Protein AF-A0A383F1E5-F1 (afdb_monomer_lite)

Organism: NCBI:txid408172

Sequence (112 aa):
MFRSKLTRFLKLVLFSGILLINIEIASAQLNGSGQAQLVEGRAIIVRQGKEMEIDLYPSDFKDQDLIQTFDKGKVNLTLNGGDLIFLAPNTEIRFEEKLEIKGSKRILNRTL

Foldseek 3Di:
DVVVVVVVVVVVVVVVVVVVVVVVVVVQQVPAFWWKAKPDAWKWKQDPNDTDTHYRDIDGHHAFIKIAAADQTKMWTQGPVRDIDIDGHGDIDTWHWDWDDDDPDIDIDIDD

Radius of gyration: 19.8 Å; chains: 1; bounding box: 59×30×43 Å

Structure (mmCIF, N/CA/C/O backbone):
data_AF-A0A383F1E5-F1
#
_entry.id   AF-A0A383F1E5-F1
#
loop_
_atom_site.group_PDB
_atom_site.id
_atom_site.type_symbol
_atom_site.label_atom_id
_atom_site.label_alt_id
_atom_site.label_comp_id
_atom_site.label_asym_id
_atom_site.label_entity_id
_atom_site.label_seq_id
_atom_site.pdbx_PDB_ins_code
_atom_site.Cartn_x
_atom_site.Cartn_y
_atom_site.Cartn_z
_atom_site.occupancy
_atom_site.B_iso_or_equiv
_atom_site.auth_seq_id
_atom_site.auth_comp_id
_atom_site.auth_asym_id
_atom_site.auth_atom_id
_atom_site.pdbx_PDB_model_num
ATOM 1 N N . MET A 1 1 ? 46.519 22.235 -28.579 1.00 55.72 1 MET A N 1
ATOM 2 C CA . MET A 1 1 ? 45.205 22.913 -28.432 1.00 55.72 1 MET A CA 1
ATOM 3 C C . MET A 1 1 ? 43.982 21.987 -28.574 1.00 55.72 1 MET A C 1
ATOM 5 O O . MET A 1 1 ? 42.935 22.313 -28.036 1.00 55.72 1 MET A O 1
ATOM 9 N N . PHE A 1 2 ? 44.088 20.829 -29.246 1.00 55.31 2 PHE A N 1
ATOM 10 C CA . PHE A 1 2 ? 42.962 19.895 -29.460 1.00 55.31 2 PHE A CA 1
ATOM 11 C C . PHE A 1 2 ? 42.566 19.064 -28.219 1.00 55.31 2 PHE A C 1
ATOM 13 O O . PHE A 1 2 ? 41.385 18.854 -27.956 1.00 55.31 2 PHE A O 1
ATOM 20 N N . ARG A 1 3 ? 43.548 18.643 -27.406 1.00 54.34 3 ARG A N 1
ATOM 21 C CA . ARG A 1 3 ? 43.322 17.779 -26.230 1.00 54.34 3 ARG A CA 1
ATOM 22 C C . ARG A 1 3 ? 42.491 18.434 -25.114 1.00 54.34 3 ARG A C 1
ATOM 24 O O . ARG A 1 3 ? 41.729 17.733 -24.461 1.00 54.34 3 ARG A O 1
ATOM 31 N N . SER A 1 4 ? 42.585 19.755 -24.916 1.00 59.72 4 SER A N 1
ATOM 32 C CA . SER A 1 4 ? 41.802 20.461 -23.881 1.00 59.72 4 SER A CA 1
ATOM 33 C C . SER A 1 4 ? 40.342 20.704 -24.279 1.00 59.72 4 SER A C 1
ATOM 35 O O . SER A 1 4 ? 39.473 20.792 -23.413 1.00 59.72 4 SER A O 1
ATOM 37 N N . LYS A 1 5 ? 40.052 20.790 -25.585 1.00 58.91 5 LYS A N 1
ATOM 38 C CA . LYS A 1 5 ? 38.676 20.866 -26.092 1.00 58.91 5 LYS A CA 1
ATOM 39 C C . LYS A 1 5 ? 37.975 19.515 -25.933 1.00 58.91 5 LYS A C 1
ATOM 41 O O . LYS A 1 5 ? 36.867 19.480 -25.412 1.00 58.91 5 LYS A O 1
ATOM 46 N N . LEU A 1 6 ? 38.647 18.411 -26.275 1.00 60.56 6 LEU A N 1
ATOM 47 C CA . LEU A 1 6 ? 38.090 17.057 -26.164 1.00 60.56 6 LEU A CA 1
ATOM 48 C C . LEU A 1 6 ? 37.729 16.674 -24.716 1.00 60.56 6 LEU A C 1
ATOM 50 O O . LEU A 1 6 ? 36.654 16.135 -24.473 1.00 60.56 6 LEU A O 1
ATOM 54 N N . THR A 1 7 ? 38.575 17.013 -23.738 1.00 66.50 7 THR A N 1
ATOM 55 C CA . THR A 1 7 ? 38.284 16.755 -22.315 1.00 66.50 7 THR A CA 1
ATOM 56 C C . THR A 1 7 ? 37.139 17.610 -21.773 1.00 66.50 7 THR A C 1
ATOM 58 O O . THR A 1 7 ? 36.394 17.148 -20.910 1.00 66.50 7 THR A O 1
ATOM 61 N N . ARG A 1 8 ? 36.946 18.831 -22.292 1.00 63.22 8 ARG A N 1
ATOM 62 C CA . ARG A 1 8 ? 35.768 19.661 -21.986 1.00 63.22 8 ARG A CA 1
ATOM 63 C C . ARG A 1 8 ? 34.476 19.052 -22.533 1.00 63.22 8 ARG A C 1
ATOM 65 O O . ARG A 1 8 ? 33.500 18.991 -21.794 1.00 63.22 8 ARG A O 1
ATOM 72 N N . PHE A 1 9 ? 34.483 18.563 -23.773 1.00 67.56 9 PHE A N 1
ATOM 73 C CA . PHE A 1 9 ? 33.324 17.883 -24.362 1.00 67.56 9 PHE A CA 1
ATOM 74 C C . PHE A 1 9 ? 32.973 16.596 -23.611 1.00 67.56 9 PHE A C 1
ATOM 76 O O . PHE A 1 9 ? 31.810 16.388 -23.280 1.00 67.56 9 PHE A O 1
ATOM 83 N N . LEU A 1 10 ? 33.969 15.780 -23.253 1.00 67.88 10 LEU A N 1
ATOM 84 C CA . LEU A 1 10 ? 33.740 14.543 -22.502 1.00 67.88 10 LEU A CA 1
ATOM 85 C C . LEU A 1 10 ? 33.116 14.811 -21.121 1.00 67.88 10 LEU A C 1
ATOM 87 O O . LEU A 1 10 ? 32.180 14.123 -20.727 1.00 67.88 10 LEU A O 1
ATOM 91 N N . LYS A 1 11 ? 33.579 15.852 -20.410 1.00 68.06 11 LYS A N 1
ATOM 92 C CA . LYS A 1 11 ? 32.974 16.285 -19.138 1.00 68.06 11 LYS A CA 1
ATOM 93 C C . LYS A 1 11 ? 31.525 16.739 -19.309 1.00 68.06 11 LYS A C 1
ATOM 95 O O . LYS A 1 11 ? 30.699 16.400 -18.471 1.00 68.06 11 LYS A O 1
ATOM 100 N N . LEU A 1 12 ? 31.217 17.470 -20.382 1.00 68.50 12 LEU A N 1
ATOM 101 C CA . LEU A 1 12 ? 29.858 17.935 -20.668 1.00 68.50 12 LEU A CA 1
ATOM 102 C C . LEU A 1 12 ? 28.905 16.756 -20.925 1.00 68.50 12 LEU A C 1
ATOM 104 O O . LEU A 1 12 ? 27.804 16.729 -20.384 1.00 68.50 12 LEU A O 1
ATOM 108 N N . VAL A 1 13 ? 29.358 15.756 -21.690 1.00 69.44 13 VAL A N 1
ATOM 109 C CA . VAL A 1 13 ? 28.582 14.539 -21.977 1.00 69.44 13 VAL A CA 1
ATOM 110 C C . VAL A 1 13 ? 28.340 13.733 -20.700 1.00 69.44 13 VAL A C 1
ATOM 112 O O . VAL A 1 13 ? 27.197 13.370 -20.428 1.00 69.44 13 VAL A O 1
ATOM 115 N N . LEU A 1 14 ? 29.366 13.524 -19.865 1.00 65.88 14 LEU A N 1
ATOM 116 C CA . LEU A 1 14 ? 29.202 12.843 -18.574 1.00 65.88 14 LEU A CA 1
ATOM 117 C C . LEU A 1 14 ? 28.219 13.575 -17.649 1.00 65.88 14 LEU A C 1
ATOM 119 O O . LEU A 1 14 ? 27.343 12.937 -17.071 1.00 65.88 14 LEU A O 1
ATOM 123 N N . PHE A 1 15 ? 28.320 14.904 -17.544 1.00 61.69 15 PHE A N 1
ATOM 124 C CA . PHE A 1 15 ? 27.382 15.697 -16.746 1.00 61.69 15 PHE A CA 1
ATOM 125 C C . PHE A 1 15 ? 25.950 15.613 -17.282 1.00 61.69 15 PHE A C 1
ATOM 127 O O . PHE A 1 15 ? 25.019 15.468 -16.495 1.00 61.69 15 PHE A O 1
ATOM 134 N N . SER A 1 16 ? 25.764 15.641 -18.606 1.00 61.62 16 SER A N 1
ATOM 135 C CA . SER A 1 16 ? 24.436 15.506 -19.216 1.00 61.62 16 SER A CA 1
ATOM 136 C C . SER A 1 16 ? 23.818 14.120 -18.992 1.00 61.62 16 SER A C 1
ATOM 138 O O . SER A 1 16 ? 22.626 14.023 -18.713 1.00 61.62 16 SER A O 1
ATOM 140 N N . GLY A 1 17 ? 24.628 13.055 -19.023 1.00 60.50 17 GLY A N 1
ATOM 141 C CA . GLY A 1 17 ? 24.170 11.694 -18.742 1.00 60.50 17 GLY A CA 1
ATOM 142 C C . GLY A 1 17 ? 23.723 11.512 -17.291 1.00 60.50 17 GLY A C 1
ATOM 143 O O . GLY A 1 17 ? 22.665 10.943 -17.043 1.00 60.50 17 GLY A O 1
ATOM 144 N N . ILE A 1 18 ? 24.481 12.056 -16.331 1.00 60.62 18 ILE A N 1
ATOM 145 C CA . ILE A 1 18 ? 24.109 12.030 -14.906 1.00 60.62 18 ILE A CA 1
ATOM 146 C C . ILE A 1 18 ? 22.834 12.853 -14.664 1.00 60.62 18 ILE A C 1
ATOM 148 O O . ILE A 1 18 ? 21.968 12.432 -13.898 1.00 60.62 18 ILE A O 1
ATOM 152 N N . LEU A 1 19 ? 22.680 14.002 -15.330 1.00 56.25 19 LEU A N 1
ATOM 153 C CA . LEU A 1 19 ? 21.497 14.854 -15.184 1.00 56.25 19 LEU A CA 1
ATOM 154 C C . LEU A 1 19 ? 20.214 14.140 -15.642 1.00 56.25 19 LEU A C 1
ATOM 156 O O . LEU A 1 19 ? 19.206 14.191 -14.943 1.00 56.25 19 LEU A O 1
ATOM 160 N N . LEU A 1 20 ? 20.265 13.431 -16.775 1.00 54.28 20 LEU A N 1
ATOM 161 C CA . LEU A 1 20 ? 19.113 12.702 -17.317 1.00 54.28 20 LEU A CA 1
ATOM 162 C C . LEU A 1 20 ? 18.647 11.564 -16.395 1.00 54.28 20 LEU A C 1
ATOM 164 O O . LEU A 1 20 ? 17.446 11.385 -16.222 1.00 54.28 20 LEU A O 1
ATOM 168 N N . ILE A 1 21 ? 19.576 10.850 -15.748 1.00 55.84 21 ILE A N 1
ATOM 169 C CA . ILE A 1 21 ? 19.245 9.769 -14.801 1.00 55.84 21 ILE A CA 1
ATOM 170 C C . ILE A 1 21 ? 18.500 10.320 -13.575 1.00 55.84 21 ILE A C 1
ATOM 172 O O . ILE A 1 21 ? 17.523 9.727 -13.126 1.00 55.84 21 ILE A O 1
ATOM 176 N N . ASN A 1 22 ? 18.921 11.474 -13.050 1.00 54.62 22 ASN A N 1
ATOM 177 C CA . ASN A 1 22 ? 18.288 12.070 -11.871 1.00 54.62 22 ASN A CA 1
ATOM 178 C C . ASN A 1 22 ? 16.877 12.613 -12.159 1.00 54.62 22 ASN A C 1
ATOM 180 O O . ASN A 1 22 ? 16.003 12.516 -11.301 1.00 54.62 22 ASN A O 1
ATOM 184 N N . ILE A 1 23 ? 16.636 13.149 -13.362 1.00 55.66 23 ILE A N 1
ATOM 185 C CA . ILE A 1 23 ? 15.309 13.642 -13.770 1.00 55.66 23 ILE A CA 1
ATOM 186 C C . ILE A 1 23 ? 14.295 12.493 -13.852 1.00 55.66 23 ILE A C 1
ATOM 188 O O . ILE A 1 23 ? 13.142 12.667 -13.471 1.00 55.66 23 ILE A O 1
ATOM 192 N N . GLU A 1 24 ? 14.713 11.315 -14.313 1.00 51.56 24 GLU A N 1
ATOM 193 C CA . GLU A 1 24 ? 13.840 10.138 -14.423 1.00 51.56 24 GLU A CA 1
ATOM 194 C C . GLU A 1 24 ? 13.513 9.509 -13.059 1.00 51.56 24 GLU A C 1
ATOM 196 O O . GLU A 1 24 ? 12.381 9.102 -12.812 1.00 51.56 24 GLU A O 1
ATOM 201 N N . ILE A 1 25 ? 14.477 9.479 -12.134 1.00 55.09 25 ILE A N 1
ATOM 202 C CA . ILE A 1 25 ? 14.223 9.041 -10.750 1.00 55.09 25 ILE A CA 1
ATOM 203 C C . ILE A 1 25 ? 13.233 10.002 -10.072 1.00 55.09 25 ILE A C 1
ATOM 205 O O . ILE A 1 25 ? 12.285 9.570 -9.417 1.00 55.09 25 ILE A O 1
ATOM 209 N N . ALA A 1 26 ? 13.397 11.308 -10.300 1.00 52.00 26 ALA A N 1
ATOM 210 C CA . ALA A 1 26 ? 12.458 12.314 -9.817 1.00 52.00 26 ALA A CA 1
ATOM 211 C C . ALA A 1 26 ? 11.072 12.207 -10.485 1.00 52.00 26 ALA A C 1
ATOM 213 O O . ALA A 1 26 ? 10.066 12.494 -9.839 1.00 52.00 26 ALA A O 1
ATOM 214 N N . SER A 1 27 ? 10.989 11.776 -11.752 1.00 50.84 27 SER A N 1
ATOM 215 C CA . SER A 1 27 ? 9.712 11.614 -12.460 1.00 50.84 27 SER A CA 1
ATOM 216 C C . SER A 1 27 ? 8.928 10.378 -12.004 1.00 50.84 27 SER A C 1
ATOM 218 O O . SER A 1 27 ? 7.705 10.458 -11.887 1.00 50.84 27 SER A O 1
ATOM 220 N N . ALA A 1 28 ? 9.606 9.280 -11.650 1.00 52.56 28 ALA A N 1
ATOM 221 C CA . ALA A 1 28 ? 8.981 8.125 -10.996 1.00 52.56 28 ALA A CA 1
ATOM 222 C C . ALA A 1 28 ? 8.390 8.507 -9.625 1.00 52.56 28 ALA A C 1
ATOM 224 O O . ALA A 1 28 ? 7.255 8.157 -9.314 1.00 52.56 28 ALA A O 1
ATOM 225 N N . GLN A 1 29 ? 9.095 9.345 -8.858 1.00 52.22 29 GLN A N 1
ATOM 226 C CA . GLN A 1 29 ? 8.552 9.962 -7.642 1.00 52.22 29 GLN A CA 1
ATOM 227 C C . GLN A 1 29 ? 7.378 10.921 -7.912 1.00 52.22 29 GLN A C 1
ATOM 229 O O . GLN A 1 29 ? 6.563 11.173 -7.019 1.00 52.22 29 GLN A O 1
ATOM 234 N N . LEU A 1 30 ? 7.267 11.497 -9.111 1.00 52.62 30 LEU A N 1
ATOM 235 C CA . LEU A 1 30 ? 6.214 12.459 -9.438 1.00 52.62 30 LEU A CA 1
ATOM 236 C C . LEU A 1 30 ? 4.896 11.784 -9.834 1.00 52.62 30 LEU A C 1
ATOM 238 O O . LEU A 1 30 ? 3.851 12.248 -9.382 1.00 52.62 30 LEU A O 1
ATOM 242 N N . ASN A 1 31 ? 4.945 10.691 -10.601 1.00 62.78 31 ASN A N 1
ATOM 243 C CA . ASN A 1 31 ? 3.775 10.123 -11.287 1.00 62.78 31 ASN A CA 1
ATOM 244 C C . ASN A 1 31 ? 2.944 9.113 -10.472 1.00 62.78 31 ASN A C 1
ATOM 246 O O . ASN A 1 31 ? 1.963 8.590 -10.994 1.00 62.78 31 ASN A O 1
ATOM 250 N N . GLY A 1 32 ? 3.302 8.855 -9.210 1.00 66.81 32 GLY A N 1
ATOM 251 C CA . GLY A 1 32 ? 2.646 7.813 -8.414 1.00 66.81 32 GLY A CA 1
ATOM 252 C C . GLY A 1 32 ? 3.086 6.415 -8.852 1.00 66.81 32 GLY A C 1
ATOM 253 O O . GLY A 1 32 ? 3.421 6.183 -10.012 1.00 66.81 32 GLY A O 1
ATOM 254 N N . SER A 1 33 ? 3.105 5.474 -7.918 1.00 84.75 33 SER A N 1
ATOM 255 C CA . SER A 1 33 ? 3.423 4.063 -8.173 1.00 84.75 33 SER A CA 1
ATOM 256 C C . SER A 1 33 ? 2.158 3.205 -8.314 1.00 84.75 33 SER A C 1
ATOM 258 O O . SER A 1 33 ? 2.193 2.089 -8.842 1.00 84.75 33 SER A O 1
ATOM 260 N N . GLY A 1 34 ? 1.021 3.757 -7.894 1.00 92.44 34 GLY A N 1
ATOM 261 C CA . GLY A 1 34 ? -0.308 3.184 -8.016 1.00 92.44 34 GLY A CA 1
ATOM 262 C C . GLY A 1 34 ? -1.319 3.9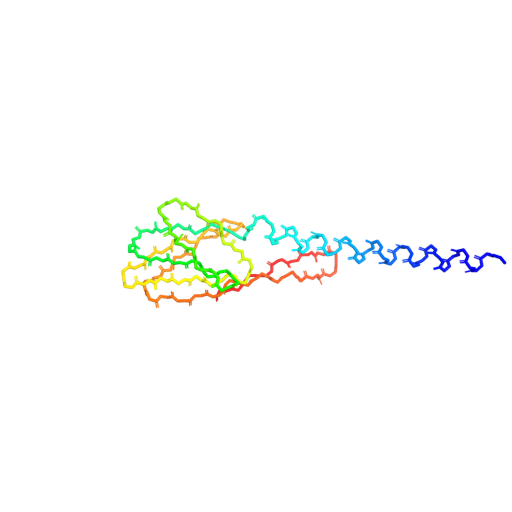73 -7.191 1.00 92.44 34 GLY A C 1
ATOM 263 O O . GLY A 1 34 ? -1.004 5.035 -6.651 1.00 92.44 34 GLY A O 1
ATOM 264 N N . GLN A 1 35 ? -2.527 3.430 -7.071 1.00 95.75 35 GLN A N 1
ATOM 265 C CA . GLN A 1 35 ? -3.625 4.033 -6.320 1.00 95.75 35 GLN A CA 1
ATOM 266 C C . GLN A 1 35 ? -4.057 3.157 -5.151 1.00 95.75 35 GLN A C 1
ATOM 268 O O . GLN A 1 35 ? -4.160 1.941 -5.291 1.00 95.75 35 GLN A O 1
ATOM 273 N N . ALA A 1 36 ? -4.341 3.781 -4.013 1.00 96.69 36 ALA A N 1
ATOM 274 C CA . ALA A 1 36 ? -4.923 3.159 -2.837 1.00 96.69 36 ALA A CA 1
ATOM 275 C C . ALA A 1 36 ? -6.360 3.645 -2.650 1.00 96.69 36 ALA A C 1
ATOM 277 O O . ALA A 1 36 ? -6.616 4.847 -2.673 1.00 96.69 36 ALA A O 1
ATOM 278 N N . GLN A 1 37 ? -7.289 2.718 -2.444 1.00 97.94 37 GLN A N 1
ATOM 279 C CA . GLN A 1 37 ? -8.696 3.018 -2.209 1.00 97.94 37 GLN A CA 1
ATOM 280 C C . GLN A 1 37 ? -9.188 2.283 -0.968 1.00 97.94 37 GLN A C 1
ATOM 282 O O . GLN A 1 37 ? -9.023 1.065 -0.848 1.00 97.94 37 GLN A O 1
ATOM 287 N N . LEU A 1 38 ? -9.824 3.015 -0.059 1.00 98.19 38 LEU A N 1
ATOM 288 C CA . LEU A 1 38 ? -10.451 2.438 1.117 1.00 98.19 38 LEU A CA 1
ATOM 289 C C . LEU A 1 38 ? -11.694 1.648 0.706 1.00 98.19 38 LEU A C 1
ATOM 291 O O . LEU A 1 38 ? -12.551 2.133 -0.030 1.00 98.19 38 LEU A O 1
ATOM 295 N N . VAL A 1 39 ? -11.799 0.432 1.224 1.00 97.56 39 VAL A N 1
ATOM 296 C CA . VAL A 1 39 ? -12.987 -0.417 1.096 1.00 97.56 39 VAL A CA 1
ATOM 297 C C . VAL A 1 39 ? -13.855 -0.294 2.346 1.00 97.56 39 VAL A C 1
ATOM 299 O O . VAL A 1 39 ? -15.074 -0.187 2.254 1.00 97.56 39 VAL A O 1
ATOM 302 N N . GLU A 1 40 ? -13.232 -0.311 3.523 1.00 97.38 40 GLU A N 1
ATOM 303 C CA . GLU A 1 40 ? -13.914 -0.253 4.817 1.00 97.38 40 GLU A CA 1
ATOM 304 C C . GLU A 1 40 ? -12.949 0.256 5.894 1.00 97.38 40 GLU A C 1
ATOM 306 O O . GLU A 1 40 ? -11.742 0.060 5.774 1.00 97.38 40 GLU A O 1
ATOM 311 N N . GLY A 1 41 ? -13.471 0.845 6.973 1.00 96.94 41 GLY A N 1
ATOM 312 C CA . GLY A 1 41 ? -12.705 1.155 8.182 1.00 96.94 41 GLY A CA 1
ATOM 313 C C . GLY A 1 41 ? -11.821 2.390 8.039 1.00 96.94 41 GLY A C 1
ATOM 314 O O . GLY A 1 41 ? -12.281 3.416 7.553 1.00 96.94 41 GLY A O 1
ATOM 315 N N . ARG A 1 42 ? -10.574 2.304 8.513 1.00 97.69 42 ARG A N 1
ATOM 316 C CA . ARG A 1 42 ? -9.592 3.394 8.459 1.00 97.69 42 ARG A CA 1
ATOM 317 C C . ARG A 1 42 ? -8.268 2.879 7.915 1.00 97.69 42 ARG A C 1
ATOM 319 O O . ARG A 1 42 ? -7.810 1.802 8.305 1.00 97.69 42 ARG A O 1
ATOM 326 N N . ALA A 1 43 ? -7.640 3.667 7.056 1.00 98.31 43 ALA A N 1
ATOM 327 C CA . ALA A 1 43 ? -6.298 3.409 6.568 1.00 98.31 43 ALA A CA 1
ATOM 328 C C . ALA A 1 43 ? -5.580 4.724 6.254 1.00 98.31 43 ALA A C 1
ATOM 330 O O . ALA A 1 43 ? -6.229 5.736 5.989 1.00 98.31 43 ALA A O 1
ATOM 331 N N . ILE A 1 44 ? -4.250 4.709 6.303 1.00 98.25 44 ILE A N 1
ATOM 332 C CA . ILE A 1 44 ? -3.416 5.874 6.011 1.00 98.25 44 ILE A CA 1
ATOM 333 C C . ILE A 1 44 ? -2.231 5.501 5.124 1.00 98.25 44 ILE A C 1
ATOM 335 O O . ILE A 1 44 ? -1.759 4.364 5.123 1.00 98.25 44 ILE A O 1
ATOM 339 N N . ILE A 1 45 ? -1.727 6.505 4.415 1.00 97.81 45 ILE A N 1
ATOM 340 C CA . ILE A 1 45 ? -0.399 6.521 3.813 1.00 97.81 45 ILE A CA 1
ATOM 341 C C . ILE A 1 45 ? 0.483 7.421 4.677 1.00 97.81 45 ILE A C 1
ATOM 343 O O . ILE A 1 45 ? 0.145 8.583 4.910 1.00 97.81 45 ILE A O 1
ATOM 347 N N . VAL A 1 46 ? 1.635 6.918 5.110 1.00 97.56 46 VAL A N 1
ATOM 348 C CA . VAL A 1 46 ? 2.685 7.718 5.740 1.00 97.56 46 VAL A CA 1
ATOM 349 C C . VAL A 1 46 ? 3.779 7.979 4.716 1.00 97.56 46 VAL A C 1
ATOM 351 O O . VAL A 1 46 ? 4.521 7.078 4.320 1.00 97.56 46 VAL A O 1
ATOM 354 N N . ARG A 1 47 ? 3.899 9.242 4.309 1.00 94.94 47 ARG A N 1
ATOM 355 C CA . ARG A 1 47 ? 4.897 9.717 3.349 1.00 94.94 47 ARG A CA 1
ATOM 356 C C . ARG A 1 47 ? 5.824 10.701 4.034 1.00 94.94 47 ARG A C 1
ATOM 358 O O . ARG A 1 47 ? 5.394 11.778 4.435 1.00 94.94 47 ARG A O 1
ATOM 365 N N . GLN A 1 48 ? 7.101 10.342 4.165 1.00 92.00 48 GLN A N 1
ATOM 366 C CA . GLN A 1 48 ? 8.116 11.207 4.791 1.00 92.00 48 GLN A CA 1
ATOM 367 C C . GLN A 1 48 ? 7.689 11.709 6.190 1.00 92.00 48 GLN A C 1
ATOM 369 O O . GLN A 1 48 ? 7.898 12.866 6.542 1.00 92.00 48 GLN A O 1
ATOM 374 N N . GLY A 1 49 ? 7.044 10.838 6.974 1.00 92.94 49 GLY A N 1
ATOM 375 C CA . GLY A 1 49 ? 6.538 11.159 8.315 1.00 92.94 49 GLY A CA 1
ATOM 376 C C . GLY A 1 49 ? 5.220 11.940 8.346 1.00 92.94 49 GLY A C 1
ATOM 377 O O . GLY A 1 49 ? 4.717 12.217 9.430 1.00 92.94 49 GLY A O 1
ATOM 378 N N . LYS A 1 50 ? 4.640 12.284 7.191 1.00 96.12 50 LYS A N 1
ATOM 379 C CA . LYS A 1 50 ? 3.308 12.885 7.101 1.00 96.12 50 LYS A CA 1
ATOM 380 C C . LYS A 1 50 ? 2.256 11.809 6.861 1.00 96.12 50 LYS A C 1
ATOM 382 O O . LYS A 1 50 ? 2.340 11.076 5.879 1.00 96.12 50 LYS A O 1
ATOM 387 N N . GLU A 1 51 ? 1.250 11.776 7.723 1.00 97.31 51 GLU A N 1
ATOM 388 C CA . GLU A 1 51 ? 0.076 10.919 7.570 1.00 97.31 51 GLU A CA 1
ATOM 389 C C . GLU A 1 51 ? -0.943 11.551 6.612 1.00 97.31 51 GLU A C 1
ATOM 391 O O . GLU A 1 51 ? -1.185 12.763 6.633 1.00 97.31 51 GLU A O 1
ATOM 396 N N . MET A 1 52 ? -1.533 10.722 5.759 1.00 97.12 52 MET A N 1
ATOM 397 C CA . MET A 1 52 ? -2.604 11.075 4.831 1.00 97.12 52 MET A CA 1
ATOM 398 C C . MET A 1 52 ? -3.659 9.973 4.898 1.00 97.12 52 MET A C 1
ATOM 400 O O . MET A 1 52 ? -3.309 8.804 4.753 1.00 97.12 52 MET A O 1
ATOM 404 N N . GLU A 1 53 ? -4.926 10.315 5.119 1.00 97.19 53 GLU A N 1
ATOM 405 C CA . GLU A 1 53 ? -5.991 9.308 5.126 1.00 97.19 53 GLU A CA 1
ATOM 406 C C . GLU A 1 53 ? -6.234 8.750 3.720 1.00 97.19 53 GLU A C 1
ATOM 408 O O . GLU A 1 53 ? -6.091 9.446 2.710 1.00 97.19 53 GLU A O 1
ATOM 413 N N . ILE A 1 54 ? -6.541 7.456 3.666 1.00 97.19 54 ILE A N 1
ATOM 414 C CA . ILE A 1 54 ? -7.016 6.790 2.458 1.00 97.19 54 ILE A CA 1
ATOM 415 C C . ILE A 1 54 ? -8.529 6.732 2.574 1.00 97.19 54 ILE A C 1
ATOM 417 O O . ILE A 1 54 ? -9.054 6.105 3.493 1.00 97.19 54 ILE A O 1
ATOM 421 N N . ASP A 1 55 ? -9.203 7.336 1.605 1.00 95.62 55 ASP A N 1
ATOM 422 C CA . ASP A 1 55 ? -10.655 7.436 1.574 1.00 95.62 55 ASP A CA 1
ATOM 423 C C . ASP A 1 55 ? -11.246 6.542 0.476 1.00 95.62 55 ASP A C 1
ATOM 425 O O . ASP A 1 55 ? -10.553 5.798 -0.224 1.00 95.62 55 ASP A O 1
ATOM 429 N N . LEU A 1 56 ? -12.568 6.624 0.306 1.00 95.12 56 LEU A N 1
ATOM 430 C CA . LEU A 1 56 ? -13.300 5.945 -0.768 1.00 95.12 56 LEU A CA 1
ATOM 431 C C . LEU A 1 56 ? -12.865 6.402 -2.169 1.00 95.12 56 LEU A C 1
ATOM 433 O O . LEU A 1 56 ? -13.096 5.687 -3.145 1.00 95.12 56 LEU A O 1
ATOM 437 N N . TYR A 1 57 ? -12.267 7.589 -2.285 1.00 94.81 57 TYR A N 1
ATOM 438 C CA . TYR A 1 57 ? -11.695 8.082 -3.534 1.00 94.81 57 TYR A CA 1
ATOM 439 C C . TYR A 1 57 ? -10.234 7.632 -3.642 1.00 94.81 57 TYR A C 1
ATOM 441 O O . TYR A 1 57 ? -9.485 7.824 -2.683 1.00 94.81 57 TYR A O 1
ATOM 449 N N . PRO A 1 58 ? -9.816 7.045 -4.780 1.00 93.19 58 PRO A N 1
ATOM 450 C CA . PRO A 1 58 ? -8.447 6.577 -4.947 1.00 93.19 58 PRO A CA 1
ATOM 451 C C . PRO A 1 58 ? -7.419 7.698 -4.750 1.00 93.19 58 PRO A C 1
ATOM 453 O O . PRO A 1 58 ? -7.546 8.773 -5.336 1.00 93.19 58 PRO A O 1
ATOM 456 N N . SER A 1 59 ? -6.385 7.409 -3.962 1.00 92.44 59 SER A N 1
ATOM 457 C CA . SER A 1 59 ? -5.261 8.303 -3.676 1.00 92.44 59 SER A CA 1
ATOM 458 C C . SER A 1 59 ? -3.952 7.685 -4.147 1.00 92.44 59 SER A C 1
ATOM 460 O O . SER A 1 59 ? -3.711 6.498 -3.934 1.00 92.44 59 SER A O 1
ATOM 462 N N . ASP A 1 60 ? -3.073 8.485 -4.746 1.00 94.00 60 ASP A N 1
ATOM 463 C CA . ASP A 1 60 ? -1.798 7.978 -5.254 1.00 94.00 60 ASP A CA 1
ATOM 464 C C . ASP A 1 60 ? -0.812 7.671 -4.112 1.00 94.00 60 ASP A C 1
ATOM 466 O O . ASP A 1 60 ? -0.439 8.559 -3.328 1.00 94.00 60 ASP A O 1
ATOM 470 N N . PHE A 1 61 ? -0.308 6.436 -4.077 1.00 93.31 61 PHE A N 1
ATOM 471 C CA . PHE A 1 61 ? 0.871 6.073 -3.288 1.00 93.31 61 PHE A CA 1
ATOM 472 C C . PHE A 1 61 ? 2.125 6.079 -4.175 1.00 93.31 61 PHE A C 1
ATOM 474 O O . PHE A 1 61 ? 2.046 6.051 -5.404 1.00 93.31 61 PHE A O 1
ATOM 481 N N . LYS A 1 62 ? 3.297 6.182 -3.556 1.00 92.50 62 LYS A N 1
ATOM 482 C CA . LYS A 1 62 ? 4.600 6.375 -4.202 1.00 92.50 62 LYS A CA 1
ATOM 483 C C . LYS A 1 62 ? 5.638 5.434 -3.609 1.00 92.50 62 LYS A C 1
ATOM 485 O O . LYS A 1 62 ? 5.435 4.872 -2.536 1.00 92.50 62 LYS A O 1
ATOM 490 N N . ASP A 1 63 ? 6.771 5.318 -4.291 1.00 89.88 63 ASP A N 1
ATOM 491 C CA . ASP A 1 63 ? 7.969 4.696 -3.733 1.00 89.88 63 ASP A CA 1
ATOM 492 C C . ASP A 1 63 ? 8.263 5.224 -2.317 1.00 89.88 63 ASP A C 1
ATOM 494 O O . ASP A 1 63 ? 8.206 6.432 -2.064 1.00 89.88 63 ASP A O 1
ATOM 498 N N . GLN A 1 64 ? 8.587 4.297 -1.415 1.00 91.88 64 GLN A N 1
ATOM 499 C CA . GLN A 1 64 ? 8.873 4.497 0.008 1.00 91.88 64 GLN A CA 1
ATOM 500 C C . GLN A 1 64 ? 7.685 4.854 0.905 1.00 91.88 64 GLN A C 1
ATOM 502 O O . GLN A 1 64 ? 7.883 5.045 2.112 1.00 91.88 64 GLN A O 1
ATOM 507 N N . ASP A 1 65 ? 6.468 4.925 0.369 1.00 95.50 65 ASP A N 1
ATOM 508 C CA . ASP A 1 65 ? 5.285 5.108 1.199 1.00 95.50 65 ASP A CA 1
ATOM 509 C C . ASP A 1 65 ? 5.044 3.888 2.096 1.00 95.50 65 ASP A C 1
ATOM 511 O O . ASP A 1 65 ? 5.168 2.732 1.684 1.00 95.50 65 ASP A O 1
ATOM 515 N N . LEU A 1 66 ? 4.658 4.166 3.339 1.00 96.94 66 LEU A N 1
ATOM 516 C CA . LEU A 1 66 ? 4.146 3.170 4.270 1.00 96.94 66 LEU A CA 1
ATOM 517 C C . LEU A 1 66 ? 2.619 3.216 4.223 1.00 96.94 66 LEU A C 1
ATOM 519 O O . LEU A 1 66 ? 2.036 4.286 4.374 1.00 96.94 66 LEU A O 1
ATOM 523 N N . ILE A 1 67 ? 1.969 2.077 4.027 1.00 97.50 67 ILE A N 1
ATOM 524 C CA . ILE A 1 67 ? 0.511 1.974 3.974 1.00 97.50 67 ILE A CA 1
ATOM 525 C C . ILE A 1 67 ? 0.057 1.152 5.170 1.00 97.50 67 ILE A C 1
ATOM 527 O O . ILE A 1 67 ? 0.519 0.029 5.369 1.00 97.50 67 ILE A O 1
ATOM 531 N N . GLN A 1 68 ? -0.845 1.719 5.965 1.00 98.25 68 GLN A N 1
ATOM 532 C CA . GLN A 1 68 ? -1.335 1.116 7.199 1.00 98.25 68 GLN A CA 1
ATOM 533 C C . GLN A 1 68 ? -2.856 1.052 7.193 1.00 98.25 68 GLN A C 1
ATOM 535 O O . GLN A 1 68 ? -3.535 2.005 6.821 1.00 98.25 68 GLN A O 1
ATOM 540 N N . THR A 1 69 ? -3.394 -0.069 7.651 1.00 98.38 69 THR A N 1
ATOM 541 C CA . THR A 1 69 ? -4.828 -0.286 7.866 1.00 98.38 69 THR A CA 1
ATOM 542 C C . THR A 1 69 ? -5.077 -0.534 9.351 1.00 98.38 69 THR A C 1
ATOM 544 O O . THR A 1 69 ? -4.273 -1.189 10.011 1.00 98.38 69 THR A O 1
ATOM 547 N N . PHE A 1 70 ? -6.192 -0.040 9.888 1.00 97.62 70 PHE A N 1
ATOM 548 C CA . PHE A 1 70 ? -6.492 -0.101 11.325 1.00 97.62 70 PHE A CA 1
ATOM 549 C C . PHE A 1 70 ? -7.859 -0.719 11.588 1.00 97.62 70 PHE A C 1
ATOM 551 O O . PHE A 1 70 ? -8.800 -0.463 10.841 1.00 97.62 70 PHE A O 1
ATOM 558 N N . ASP A 1 71 ? -7.999 -1.469 12.681 1.00 95.50 71 ASP A N 1
ATOM 559 C CA . ASP A 1 71 ? -9.258 -2.052 13.161 1.00 95.50 71 ASP A CA 1
ATOM 560 C C . ASP A 1 71 ? -9.952 -2.951 12.126 1.00 95.50 71 ASP A C 1
ATOM 562 O O . ASP A 1 71 ? -9.646 -4.136 12.023 1.00 95.50 71 ASP A O 1
ATOM 566 N N . LYS A 1 72 ? -10.902 -2.385 11.367 1.00 96.88 72 LYS A N 1
ATOM 567 C CA . LYS A 1 72 ? -11.646 -3.017 10.261 1.00 96.88 72 LYS A CA 1
ATOM 568 C C . LYS A 1 72 ? -11.194 -2.520 8.880 1.00 96.88 72 LYS A C 1
ATOM 570 O O . LYS A 1 72 ? -11.835 -2.830 7.881 1.00 96.88 72 LYS A O 1
ATOM 575 N N . GLY A 1 73 ? -10.119 -1.736 8.851 1.00 97.81 73 GLY A N 1
ATOM 576 C CA . GLY A 1 73 ? -9.503 -1.100 7.696 1.00 97.81 73 GLY A CA 1
ATOM 577 C C . GLY A 1 73 ? -9.205 -2.091 6.586 1.00 97.81 73 GLY A C 1
ATOM 578 O O . GLY A 1 73 ? -8.528 -3.083 6.814 1.00 97.81 73 GLY A O 1
ATOM 579 N N . LYS A 1 74 ? -9.693 -1.836 5.380 1.00 98.19 74 LYS A N 1
ATOM 580 C CA . LYS A 1 74 ? -9.421 -2.651 4.195 1.00 98.19 74 LYS A CA 1
ATOM 581 C C . LYS A 1 74 ? -9.106 -1.723 3.044 1.00 98.19 74 LYS A C 1
ATOM 583 O O . LYS A 1 74 ? -9.828 -0.746 2.842 1.00 98.19 74 LYS A O 1
ATOM 588 N N . VAL A 1 75 ? -8.060 -2.029 2.289 1.00 98.31 75 VAL A N 1
ATOM 589 C CA . VAL A 1 75 ? -7.603 -1.180 1.182 1.00 98.31 75 VAL A CA 1
ATOM 590 C C . VAL A 1 75 ? -7.362 -2.023 -0.057 1.00 98.31 75 VAL A C 1
ATOM 592 O O . VAL A 1 75 ? -6.729 -3.072 0.016 1.00 98.31 75 VAL A O 1
ATOM 595 N N . ASN A 1 76 ? -7.834 -1.533 -1.198 1.00 97.88 76 ASN A N 1
ATOM 596 C CA . ASN A 1 76 ? -7.415 -2.008 -2.509 1.00 97.88 76 ASN A CA 1
ATOM 597 C C . ASN A 1 76 ? -6.256 -1.144 -3.001 1.00 97.88 76 ASN A C 1
ATOM 599 O O . ASN A 1 76 ? -6.398 0.074 -3.108 1.00 97.88 76 ASN A O 1
ATOM 603 N N . LEU A 1 77 ? -5.134 -1.771 -3.337 1.00 96.56 77 LEU A N 1
ATOM 604 C CA . LEU A 1 77 ? -4.036 -1.142 -4.059 1.00 96.56 77 LEU A CA 1
ATOM 605 C C . LEU A 1 77 ? -4.075 -1.580 -5.516 1.00 96.56 77 LEU A C 1
ATOM 607 O O . LEU A 1 77 ? -4.079 -2.773 -5.800 1.00 96.56 77 LEU A O 1
ATOM 611 N N . THR A 1 78 ? -4.065 -0.620 -6.431 1.00 95.50 78 THR A N 1
ATOM 612 C CA . THR A 1 78 ? -3.909 -0.857 -7.868 1.00 95.50 78 THR A CA 1
ATOM 613 C C . THR A 1 78 ? -2.536 -0.353 -8.287 1.00 95.50 78 THR A C 1
ATOM 615 O O . THR A 1 78 ? -2.298 0.853 -8.262 1.00 95.50 78 THR A O 1
ATOM 618 N N . LEU A 1 79 ? -1.618 -1.253 -8.646 1.00 91.69 79 LEU A N 1
ATOM 619 C CA . LEU A 1 79 ? -0.277 -0.878 -9.103 1.00 91.69 79 LEU A CA 1
ATOM 620 C C . LEU A 1 79 ? -0.324 -0.309 -10.524 1.00 91.69 79 LEU A C 1
ATOM 622 O O . LEU A 1 79 ? -1.133 -0.732 -11.356 1.00 91.69 79 LEU A O 1
ATOM 626 N N . ASN A 1 80 ? 0.631 0.562 -10.853 1.00 85.31 80 ASN A N 1
ATOM 627 C CA . ASN A 1 80 ? 0.870 0.996 -12.229 1.00 85.31 80 ASN A CA 1
ATOM 628 C C . ASN A 1 80 ? 1.361 -0.190 -13.080 1.00 85.31 80 ASN A C 1
ATOM 630 O O . ASN A 1 80 ? 2.546 -0.513 -13.147 1.00 85.31 80 ASN A O 1
ATOM 634 N N . GLY A 1 81 ? 0.424 -0.898 -13.694 1.00 82.94 81 GLY A N 1
ATOM 635 C CA . GLY A 1 81 ? 0.631 -2.214 -14.304 1.00 82.94 81 GLY A CA 1
ATOM 636 C C . GLY A 1 81 ? -0.643 -3.058 -14.306 1.00 82.94 81 GLY A C 1
ATOM 637 O O . GLY A 1 81 ? -0.746 -3.985 -15.101 1.00 82.94 81 GLY A O 1
ATOM 638 N N . GLY A 1 82 ? -1.628 -2.682 -13.482 1.00 86.25 82 GLY A N 1
ATOM 639 C CA . GLY A 1 82 ? -2.949 -3.307 -13.415 1.00 86.25 82 GLY A CA 1
ATOM 640 C C . GLY A 1 82 ? -3.086 -4.352 -12.310 1.00 86.25 82 GLY A C 1
ATOM 641 O O . GLY A 1 82 ? -4.194 -4.827 -12.074 1.00 86.25 82 GLY A O 1
ATOM 642 N N . ASP A 1 83 ? -1.995 -4.687 -11.618 1.00 89.88 83 ASP A N 1
ATOM 643 C CA . ASP A 1 83 ? -2.033 -5.619 -10.494 1.00 89.88 83 ASP A CA 1
ATOM 644 C C . ASP A 1 83 ? -2.859 -5.034 -9.344 1.00 89.88 83 ASP A C 1
ATOM 646 O O . ASP A 1 83 ? -2.675 -3.877 -8.956 1.00 89.88 83 ASP A O 1
ATOM 650 N N . LEU A 1 84 ? -3.751 -5.855 -8.791 1.00 94.50 84 LEU A N 1
ATOM 651 C CA . LEU A 1 84 ? -4.609 -5.502 -7.668 1.00 94.50 84 LEU A CA 1
ATOM 652 C C . LEU A 1 84 ? -4.170 -6.276 -6.423 1.00 94.50 84 LEU A C 1
ATOM 654 O O . LEU A 1 84 ? -4.076 -7.504 -6.451 1.00 94.50 84 LEU A O 1
ATOM 658 N N . ILE A 1 85 ? -3.942 -5.568 -5.322 1.00 94.81 85 ILE A N 1
ATOM 659 C CA . ILE A 1 85 ? -3.589 -6.143 -4.022 1.00 94.81 85 ILE A CA 1
ATOM 660 C C . ILE A 1 85 ? -4.623 -5.701 -2.999 1.00 94.81 85 ILE A C 1
ATOM 662 O O . ILE A 1 85 ? -4.987 -4.529 -2.934 1.00 94.81 85 ILE A O 1
ATOM 666 N N . PHE A 1 86 ? -5.073 -6.637 -2.173 1.00 97.12 86 PHE A N 1
ATOM 667 C CA . PHE A 1 86 ? -5.990 -6.359 -1.079 1.00 97.12 86 PHE A CA 1
ATOM 668 C C . PHE A 1 86 ? -5.241 -6.388 0.253 1.00 97.12 86 PHE A C 1
ATOM 670 O O . PHE A 1 86 ? -4.639 -7.403 0.606 1.00 97.12 86 PHE A O 1
ATOM 677 N N . LEU A 1 87 ? -5.307 -5.290 1.003 1.00 97.62 87 LEU A N 1
ATOM 678 C CA . LEU A 1 87 ? -4.784 -5.206 2.361 1.00 97.62 87 LEU A CA 1
ATOM 679 C C . LEU A 1 87 ? -5.897 -5.512 3.361 1.00 97.62 87 LEU A C 1
ATOM 681 O O . LEU A 1 87 ? -6.937 -4.847 3.383 1.00 97.62 87 LEU A O 1
ATOM 685 N N . ALA A 1 88 ? -5.654 -6.524 4.191 1.00 98.00 88 ALA A N 1
ATOM 686 C CA . ALA A 1 88 ? -6.528 -6.903 5.291 1.00 98.00 88 ALA A CA 1
ATOM 687 C C . ALA A 1 88 ? -6.376 -5.934 6.480 1.00 98.00 88 ALA A C 1
ATOM 689 O O . ALA A 1 88 ? -5.384 -5.211 6.541 1.00 98.00 88 ALA A O 1
ATOM 690 N N . PRO A 1 89 ? -7.296 -5.945 7.459 1.00 98.38 89 PRO A N 1
ATOM 691 C CA . PRO A 1 89 ? -7.174 -5.082 8.629 1.00 98.38 89 PRO A CA 1
ATOM 692 C C . PRO A 1 89 ? -5.931 -5.344 9.477 1.00 98.38 89 PRO A C 1
ATOM 694 O 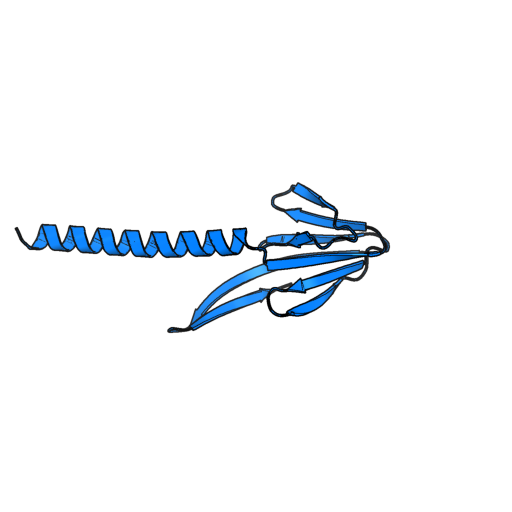O . PRO A 1 89 ? -5.489 -6.486 9.594 1.00 98.38 89 PRO A O 1
ATOM 697 N N . ASN A 1 90 ? -5.425 -4.287 1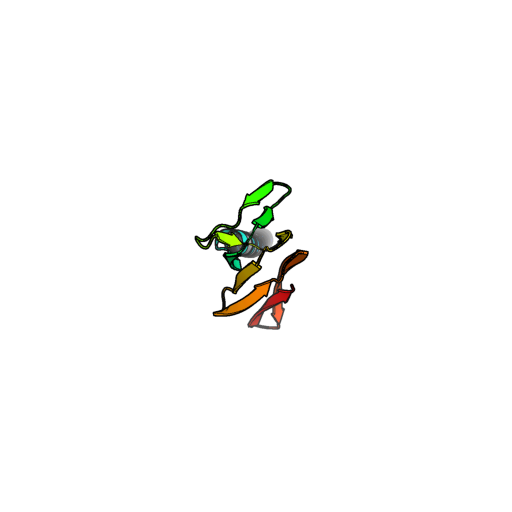0.121 1.00 97.69 90 ASN A N 1
ATOM 698 C CA . ASN A 1 90 ? -4.217 -4.301 10.960 1.00 97.69 90 ASN A CA 1
ATOM 699 C C . ASN A 1 90 ? -2.956 -4.735 10.198 1.00 97.69 90 ASN A C 1
ATOM 701 O O . ASN A 1 90 ? -2.073 -5.391 10.746 1.00 97.69 90 ASN A O 1
ATOM 705 N N . THR A 1 91 ? -2.894 -4.364 8.922 1.00 97.69 91 THR A N 1
ATOM 706 C CA . THR A 1 91 ? -1.743 -4.576 8.045 1.00 97.69 91 THR A CA 1
ATOM 707 C C . THR A 1 91 ? -0.932 -3.295 7.919 1.00 97.69 91 THR A C 1
ATOM 709 O O . THR A 1 91 ? -1.501 -2.214 7.753 1.00 97.69 91 THR A O 1
ATOM 712 N N . GLU A 1 92 ? 0.388 -3.447 7.918 1.00 97.31 92 GLU A N 1
ATOM 713 C CA . GLU A 1 92 ? 1.367 -2.425 7.566 1.00 97.31 92 GLU A CA 1
ATOM 714 C C . GLU A 1 92 ? 2.260 -2.977 6.452 1.00 97.31 92 GLU A C 1
ATOM 716 O O . GLU A 1 92 ? 2.798 -4.076 6.589 1.00 97.31 92 GLU A O 1
ATOM 721 N N . ILE A 1 93 ? 2.414 -2.227 5.361 1.00 95.69 93 ILE A N 1
ATOM 722 C CA . ILE A 1 93 ? 3.346 -2.559 4.276 1.00 95.69 93 ILE A CA 1
ATOM 723 C C . ILE A 1 93 ? 4.139 -1.330 3.845 1.00 95.69 93 ILE A C 1
ATOM 725 O O . ILE A 1 93 ? 3.632 -0.206 3.876 1.00 95.69 93 ILE A O 1
ATOM 729 N N . ARG A 1 94 ? 5.377 -1.541 3.399 1.00 94.94 94 ARG A N 1
ATOM 730 C CA . ARG A 1 94 ? 6.203 -0.497 2.790 1.00 94.94 94 ARG A CA 1
ATOM 731 C C . ARG A 1 94 ? 6.314 -0.782 1.306 1.00 94.94 94 ARG A C 1
ATOM 733 O O . ARG A 1 94 ? 6.809 -1.831 0.915 1.00 94.94 94 ARG A O 1
ATOM 740 N N . PHE A 1 95 ? 5.884 0.169 0.492 1.00 92.88 95 PHE A N 1
ATOM 741 C CA . PHE A 1 95 ? 6.010 0.041 -0.946 1.00 92.88 95 PHE A CA 1
ATOM 742 C C . PHE A 1 95 ? 7.409 0.469 -1.397 1.00 92.88 95 PHE A C 1
ATOM 744 O O . PHE A 1 95 ? 7.847 1.581 -1.097 1.00 92.88 95 PHE A O 1
ATOM 751 N N . GLU A 1 96 ? 8.098 -0.393 -2.142 1.00 90.19 96 GLU A N 1
ATOM 752 C CA . GLU A 1 96 ? 9.418 -0.093 -2.698 1.00 90.19 96 GLU A CA 1
ATOM 753 C C . GLU A 1 96 ? 9.467 -0.365 -4.203 1.00 90.19 96 GLU A C 1
ATOM 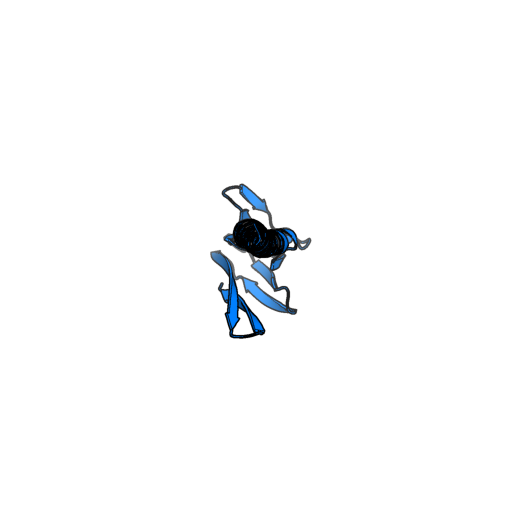755 O O . GLU A 1 96 ? 9.133 -1.457 -4.673 1.00 90.19 96 GLU A O 1
ATOM 760 N N . GLU A 1 97 ? 9.953 0.618 -4.958 1.00 85.56 97 GLU A N 1
ATOM 761 C CA . GLU A 1 97 ? 10.214 0.520 -6.390 1.00 85.56 97 GLU A CA 1
ATOM 762 C C . GLU A 1 97 ? 11.712 0.602 -6.675 1.00 85.56 97 GLU A C 1
ATOM 764 O O . GLU A 1 97 ? 12.384 1.597 -6.408 1.00 85.56 97 GLU A O 1
ATOM 769 N N . LYS A 1 98 ? 12.255 -0.455 -7.283 1.00 82.69 98 LYS A N 1
ATOM 770 C CA . LYS A 1 98 ? 13.666 -0.525 -7.654 1.00 82.69 98 LYS A CA 1
ATOM 771 C C . LYS A 1 98 ? 13.822 -0.636 -9.159 1.00 82.69 98 LYS A C 1
ATOM 773 O O . LYS A 1 98 ? 13.531 -1.673 -9.759 1.00 82.69 98 LYS A O 1
ATOM 778 N N . LEU A 1 99 ? 14.360 0.422 -9.760 1.00 80.12 99 LEU A N 1
ATOM 779 C CA . LEU A 1 99 ? 14.797 0.393 -11.149 1.00 80.12 99 LEU A CA 1
ATOM 780 C C . LEU A 1 99 ? 16.103 -0.409 -11.263 1.00 80.12 99 LEU A C 1
ATOM 782 O O . LEU A 1 99 ? 17.125 -0.060 -10.673 1.00 80.12 99 LEU A O 1
ATOM 786 N N . GLU A 1 100 ? 16.083 -1.469 -12.061 1.00 79.62 100 GLU A N 1
ATOM 787 C CA . GLU A 1 100 ? 17.247 -2.276 -12.403 1.00 79.62 100 GLU A CA 1
ATOM 788 C C . GLU A 1 100 ? 17.523 -2.191 -13.910 1.00 79.62 100 GLU A C 1
ATOM 790 O O . GLU A 1 100 ? 16.622 -2.315 -14.740 1.00 79.62 100 GLU A O 1
AT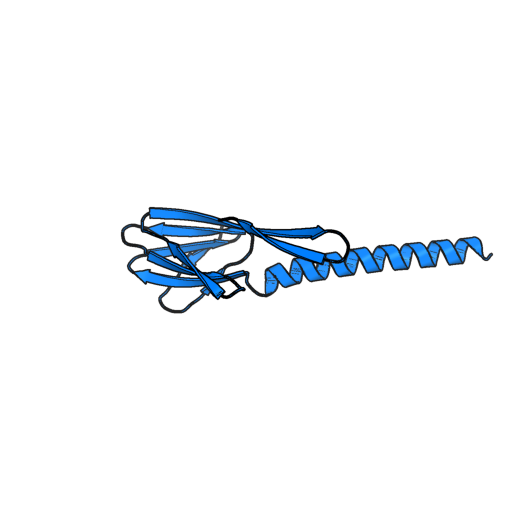OM 795 N N . ILE A 1 101 ? 18.786 -1.993 -14.287 1.00 78.50 101 ILE A N 1
ATOM 796 C CA . ILE A 1 101 ? 19.210 -1.962 -15.691 1.00 78.50 101 ILE A CA 1
ATOM 797 C C . ILE A 1 101 ? 19.874 -3.303 -16.014 1.00 78.50 101 ILE A C 1
ATOM 799 O O . ILE A 1 101 ? 20.964 -3.592 -15.524 1.00 78.50 101 ILE A O 1
ATOM 803 N N . LYS A 1 102 ? 19.231 -4.120 -16.858 1.00 78.69 102 LYS A N 1
ATOM 804 C CA . LYS A 1 102 ? 19.783 -5.385 -17.375 1.00 78.69 102 LYS A CA 1
ATOM 805 C C . LYS A 1 102 ? 20.069 -5.250 -18.869 1.00 78.69 102 LYS A C 1
ATOM 807 O O . LYS A 1 102 ? 19.185 -5.419 -19.712 1.00 78.69 102 LYS A O 1
ATOM 812 N N . GLY A 1 103 ? 21.322 -4.941 -19.204 1.00 86.00 103 GLY A N 1
ATOM 813 C CA . GLY A 1 103 ? 21.732 -4.654 -20.582 1.00 86.00 103 GLY A CA 1
ATOM 814 C C . GLY A 1 103 ? 21.030 -3.400 -21.114 1.00 86.00 103 GLY A C 1
ATOM 815 O O . GLY A 1 103 ? 21.072 -2.354 -20.475 1.00 86.00 103 GLY A O 1
ATOM 816 N N . SER A 1 104 ? 20.358 -3.504 -22.265 1.00 77.56 104 SER A N 1
ATOM 817 C CA . SER A 1 104 ? 19.538 -2.414 -22.829 1.00 77.56 104 SER A CA 1
ATOM 818 C C . SER A 1 104 ? 18.117 -2.347 -22.257 1.00 77.56 104 SER A C 1
ATOM 820 O O . SER A 1 104 ? 17.370 -1.433 -22.600 1.00 77.56 104 SER A O 1
ATOM 822 N N . LYS A 1 105 ? 17.713 -3.314 -21.422 1.00 72.38 105 LYS A N 1
ATOM 823 C CA . LYS A 1 105 ? 16.385 -3.339 -20.802 1.00 72.38 105 LYS A CA 1
ATOM 824 C C . LYS A 1 105 ? 16.432 -2.670 -19.432 1.00 72.38 105 LYS A C 1
ATOM 826 O O . LYS A 1 105 ? 17.359 -2.888 -18.653 1.00 72.38 105 LYS A O 1
ATOM 831 N N . ARG A 1 106 ? 15.395 -1.894 -19.132 1.00 73.31 106 ARG A N 1
ATOM 832 C CA . ARG A 1 106 ? 15.128 -1.340 -17.803 1.00 73.31 106 ARG A CA 1
ATOM 833 C C . ARG A 1 106 ? 13.959 -2.113 -17.203 1.00 73.31 106 ARG A C 1
ATOM 835 O O . ARG A 1 106 ? 12.948 -2.296 -17.875 1.00 73.31 106 ARG A O 1
ATOM 842 N N . ILE A 1 107 ? 14.131 -2.610 -15.988 1.00 75.56 107 ILE A N 1
ATOM 843 C CA . ILE A 1 107 ? 13.162 -3.433 -15.266 1.00 75.56 107 ILE A CA 1
ATOM 844 C C . ILE A 1 107 ? 12.798 -2.678 -13.993 1.00 75.56 107 ILE A C 1
ATOM 846 O O . ILE A 1 107 ? 13.687 -2.266 -13.252 1.00 75.56 107 ILE A O 1
ATOM 850 N N . LEU A 1 108 ? 11.505 -2.486 -13.749 1.00 75.25 108 LEU A N 1
ATOM 851 C CA . LEU A 1 108 ? 11.005 -1.914 -12.506 1.00 75.25 108 LEU A CA 1
ATOM 852 C C . LEU A 1 108 ? 10.541 -3.064 -11.611 1.00 75.25 108 LEU A C 1
ATOM 854 O O . LEU A 1 108 ? 9.539 -3.711 -11.906 1.00 75.25 108 LEU A O 1
ATOM 858 N N . ASN A 1 109 ? 11.308 -3.352 -10.563 1.00 74.81 109 ASN A N 1
ATOM 859 C CA . ASN A 1 109 ? 10.951 -4.357 -9.568 1.00 74.81 109 ASN A CA 1
ATOM 860 C C . ASN A 1 109 ? 10.164 -3.686 -8.441 1.00 74.81 109 ASN A C 1
ATOM 862 O O . ASN A 1 109 ? 10.528 -2.589 -8.015 1.00 74.81 109 ASN A O 1
ATOM 866 N N . ARG A 1 110 ? 9.113 -4.351 -7.960 1.00 77.06 110 ARG A N 1
ATOM 867 C CA . ARG A 1 110 ? 8.241 -3.857 -6.891 1.00 77.06 110 ARG A CA 1
ATOM 868 C C . ARG A 1 110 ? 8.222 -4.846 -5.742 1.00 77.06 110 ARG A C 1
ATOM 870 O O . ARG A 1 110 ? 8.063 -6.042 -5.985 1.00 77.06 110 ARG A O 1
ATOM 877 N N . THR A 1 111 ? 8.359 -4.335 -4.528 1.00 80.12 111 THR A N 1
ATOM 878 C CA . THR A 1 111 ? 8.297 -5.120 -3.292 1.00 80.12 111 THR A CA 1
ATOM 879 C C . THR A 1 111 ? 7.260 -4.496 -2.363 1.00 80.12 111 THR A C 1
ATOM 881 O O . THR A 1 111 ? 7.113 -3.271 -2.338 1.00 80.12 111 THR A O 1
ATOM 884 N N . L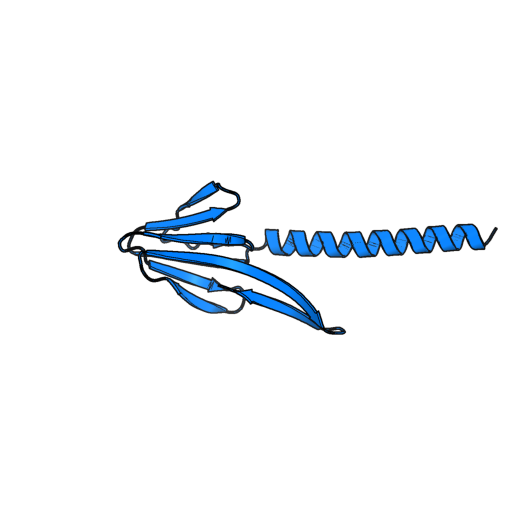EU A 1 112 ? 6.526 -5.353 -1.652 1.00 78.75 112 LEU A N 1
ATOM 885 C CA . LEU A 1 112 ? 5.451 -5.019 -0.717 1.00 78.75 112 LEU A CA 1
ATOM 886 C C . LEU A 1 112 ? 5.711 -5.698 0.626 1.00 78.75 112 LEU A C 1
ATOM 888 O O . LEU A 1 112 ? 6.210 -6.849 0.586 1.00 78.75 112 LEU A O 1
#

pLDDT: mean 82.53, std 16.29, range [50.84, 98.38]

Secondary structure (DSSP, 8-state):
-HHHHHHHHHHHHHHHHHHHHHHHHHHHHHS-SEEEEEEEEEEEEEETTEEEE--SS-EEE-TT-EEEEEEEEEEEEEETTS-EEEEPTT-EEE-EEEEEEETTEEEEEEE-